Protein AF-A0A524IVP6-F1 (afdb_monomer_lite)

Structure (mmCIF, N/CA/C/O backbone):
data_AF-A0A524IVP6-F1
#
_entry.id   AF-A0A524IVP6-F1
#
loop_
_atom_site.group_PDB
_atom_site.id
_atom_site.type_symbol
_atom_site.label_atom_id
_atom_site.label_alt_id
_atom_site.label_comp_id
_atom_site.label_asym_id
_atom_site.label_entity_id
_atom_site.label_seq_id
_atom_site.pdbx_PDB_ins_code
_atom_site.Cartn_x
_atom_site.Cartn_y
_atom_site.Cartn_z
_atom_site.occupancy
_atom_site.B_iso_or_equiv
_atom_site.auth_seq_id
_atom_site.auth_comp_id
_atom_site.auth_asym_id
_atom_site.auth_atom_id
_atom_site.pdbx_PDB_model_num
ATOM 1 N N . ALA A 1 1 ? 10.805 15.452 5.634 1.00 63.81 1 ALA A N 1
ATOM 2 C CA . ALA A 1 1 ? 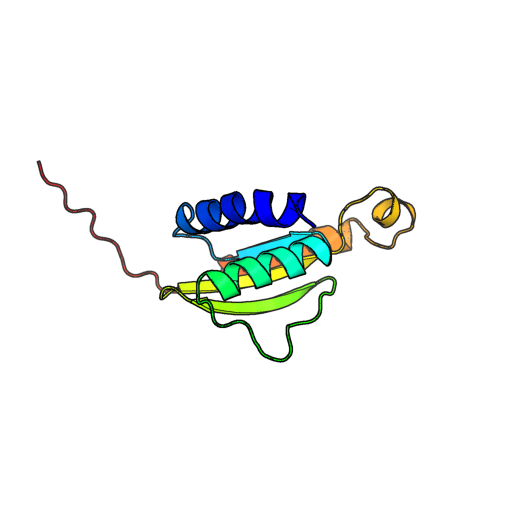10.105 14.585 6.613 1.00 63.81 1 ALA A CA 1
ATOM 3 C C . ALA A 1 1 ? 8.767 15.203 6.989 1.00 63.81 1 ALA A C 1
ATOM 5 O O . ALA A 1 1 ? 7.766 14.506 6.912 1.00 63.81 1 ALA A O 1
ATOM 6 N N . GLU A 1 2 ? 8.762 16.507 7.260 1.00 80.12 2 GLU A N 1
ATOM 7 C CA . GLU A 1 2 ? 7.584 17.350 7.493 1.00 80.12 2 GLU A CA 1
ATOM 8 C C . GLU A 1 2 ? 6.411 17.089 6.533 1.00 80.12 2 GLU A C 1
ATOM 10 O O . GLU A 1 2 ? 5.325 16.760 6.990 1.00 80.12 2 GLU A O 1
ATOM 15 N N . GLU A 1 3 ? 6.630 17.090 5.212 1.00 78.44 3 GLU A N 1
ATOM 16 C CA . GLU A 1 3 ? 5.554 16.808 4.241 1.00 78.44 3 GLU A CA 1
ATOM 17 C C . GLU A 1 3 ? 4.842 15.468 4.483 1.00 78.44 3 GLU A C 1
ATOM 19 O O . GLU A 1 3 ? 3.629 15.365 4.321 1.00 78.44 3 GLU A O 1
ATOM 24 N N . ARG A 1 4 ? 5.578 14.434 4.908 1.00 77.19 4 ARG A N 1
ATOM 25 C CA . ARG A 1 4 ? 5.026 13.093 5.149 1.00 77.19 4 ARG A CA 1
ATOM 26 C C . ARG A 1 4 ? 4.146 13.074 6.387 1.00 77.19 4 ARG A C 1
ATOM 28 O O . ARG A 1 4 ? 3.129 12.396 6.396 1.00 77.19 4 ARG A O 1
ATOM 35 N N . GLU A 1 5 ? 4.555 13.792 7.424 1.00 78.69 5 GLU A N 1
ATOM 36 C CA . GLU A 1 5 ? 3.807 13.899 8.676 1.00 78.69 5 GLU A CA 1
ATOM 37 C C . GLU A 1 5 ? 2.552 14.743 8.475 1.00 78.69 5 GLU A C 1
ATOM 39 O O . GLU A 1 5 ? 1.464 14.328 8.871 1.00 78.69 5 GLU A O 1
ATOM 44 N N . SER A 1 6 ? 2.673 15.845 7.736 1.00 85.50 6 SER A N 1
ATOM 45 C CA . SER A 1 6 ? 1.537 16.661 7.310 1.00 85.50 6 SER A CA 1
ATOM 46 C C . SER A 1 6 ? 0.540 15.856 6.469 1.00 85.50 6 SER A C 1
ATOM 48 O O . SER A 1 6 ? -0.668 15.947 6.690 1.00 85.50 6 SER A O 1
ATOM 50 N N . CYS A 1 7 ? 1.024 15.018 5.544 1.00 89.62 7 CYS A N 1
ATOM 51 C CA . CYS A 1 7 ? 0.168 14.164 4.715 1.00 89.62 7 CYS A CA 1
ATOM 52 C C . CYS A 1 7 ? -0.432 12.968 5.473 1.00 89.62 7 CYS A C 1
ATOM 54 O O . CYS A 1 7 ? -1.531 12.527 5.138 1.00 89.62 7 CYS A O 1
ATOM 56 N N . ALA A 1 8 ? 0.242 12.448 6.504 1.00 90.94 8 ALA A N 1
ATOM 57 C CA . ALA A 1 8 ? -0.201 11.263 7.243 1.00 90.94 8 ALA A CA 1
ATOM 58 C C . ALA A 1 8 ? -1.587 11.441 7.882 1.00 90.94 8 ALA A C 1
ATOM 60 O O . ALA A 1 8 ? -2.367 10.492 7.925 1.00 90.94 8 ALA A O 1
ATOM 61 N N . ASN A 1 9 ? -1.921 12.660 8.315 1.00 91.88 9 ASN A N 1
ATOM 62 C CA . ASN A 1 9 ? -3.232 12.973 8.887 1.00 91.88 9 ASN A CA 1
ATOM 63 C C . ASN A 1 9 ? -4.373 12.799 7.878 1.00 91.88 9 ASN A C 1
ATOM 65 O O . ASN A 1 9 ? -5.470 12.388 8.254 1.00 91.88 9 ASN A O 1
ATOM 69 N N . TRP A 1 10 ? -4.124 13.092 6.600 1.00 95.06 10 TRP A N 1
ATOM 70 C CA . TRP A 1 10 ? -5.112 12.893 5.542 1.00 95.06 10 TRP A CA 1
ATOM 71 C C . TRP A 1 10 ? -5.327 11.409 5.268 1.00 95.06 10 TRP A C 1
ATOM 73 O O . TRP A 1 10 ? -6.470 10.964 5.250 1.00 95.06 10 TRP A O 1
ATOM 83 N N . LEU A 1 11 ? -4.244 10.632 5.177 1.00 95.00 11 LEU A N 1
ATOM 84 C CA . LEU A 1 11 ? -4.318 9.179 5.006 1.00 95.00 11 LEU A CA 1
ATOM 85 C C . LEU A 1 11 ? -5.027 8.493 6.186 1.00 95.00 11 LEU A C 1
ATOM 87 O O . LEU A 1 11 ? -5.857 7.612 5.986 1.00 95.00 11 LEU A O 1
ATOM 91 N N . ALA A 1 12 ? -4.743 8.915 7.422 1.00 94.81 12 ALA A N 1
ATOM 92 C CA . ALA A 1 12 ? -5.413 8.386 8.609 1.00 94.81 12 ALA A CA 1
ATOM 93 C C . ALA A 1 12 ? -6.933 8.610 8.555 1.00 94.81 12 ALA A C 1
ATOM 95 O O . ALA A 1 12 ? -7.695 7.680 8.811 1.00 94.81 12 ALA A O 1
ATOM 96 N N . ARG A 1 13 ? -7.359 9.822 8.169 1.00 95.50 13 ARG A N 1
ATOM 97 C CA . ARG A 1 13 ? -8.777 10.174 7.995 1.00 95.50 13 ARG A CA 1
ATOM 98 C C . ARG A 1 13 ? -9.423 9.415 6.840 1.00 95.50 13 ARG A C 1
ATOM 100 O O . ARG A 1 13 ? -10.563 8.991 6.960 1.00 95.50 13 ARG A O 1
ATOM 107 N N . GLU A 1 14 ? -8.715 9.222 5.733 1.00 96.12 14 GLU A N 1
ATOM 108 C CA . GLU A 1 14 ? -9.221 8.452 4.593 1.00 96.12 14 GLU A CA 1
ATOM 109 C C . GLU A 1 14 ? -9.530 6.999 4.989 1.00 96.12 14 GLU A C 1
ATOM 111 O O . GLU A 1 14 ? -10.592 6.480 4.657 1.00 96.12 14 GLU A O 1
ATOM 116 N N . ILE A 1 15 ? -8.666 6.368 5.791 1.00 95.06 15 ILE A N 1
ATOM 117 C CA . ILE A 1 15 ? -8.889 5.010 6.319 1.00 95.06 15 ILE A CA 1
ATOM 118 C C . ILE A 1 15 ? -10.144 4.932 7.209 1.00 95.06 15 ILE A C 1
ATOM 120 O O . ILE A 1 15 ? -10.839 3.909 7.193 1.00 95.06 15 ILE A O 1
ATOM 124 N N . ASP A 1 16 ? -10.445 5.992 7.966 1.00 93.69 16 ASP A N 1
ATOM 125 C CA . ASP A 1 16 ? -11.666 6.095 8.782 1.00 93.69 16 ASP A CA 1
ATOM 126 C C . ASP A 1 16 ? -12.926 6.234 7.919 1.00 93.69 16 ASP A C 1
ATOM 128 O O . ASP A 1 16 ? -13.975 5.674 8.239 1.00 93.69 16 ASP A O 1
ATOM 132 N N . LEU A 1 17 ? -12.817 6.941 6.791 1.00 96.19 17 LEU A N 1
ATOM 133 C CA . LEU A 1 17 ? -13.917 7.162 5.849 1.00 96.19 17 LEU A CA 1
ATOM 134 C C . LEU A 1 17 ? -14.206 5.952 4.949 1.00 96.19 17 LEU A C 1
ATOM 136 O O . LEU A 1 17 ? -15.245 5.917 4.289 1.00 96.19 17 LEU A O 1
ATOM 140 N N . LEU A 1 18 ? -13.327 4.947 4.933 1.00 95.19 18 LEU A N 1
ATOM 141 C CA . LEU A 1 18 ? -13.467 3.727 4.139 1.00 95.19 18 LEU A CA 1
ATOM 142 C C . LEU A 1 18 ? -13.749 2.512 5.049 1.00 95.19 18 LEU A C 1
ATOM 144 O O . LEU A 1 18 ? -12.874 1.663 5.244 1.00 95.19 18 LEU A O 1
ATOM 148 N N . PRO A 1 19 ? -14.968 2.359 5.607 1.00 91.06 19 PRO A N 1
ATOM 149 C CA . PRO A 1 19 ? -15.283 1.272 6.541 1.00 91.06 19 PRO A CA 1
ATOM 150 C C . PRO A 1 19 ? -15.228 -0.116 5.887 1.00 91.06 19 PRO A C 1
ATOM 152 O O . PRO A 1 19 ? -14.959 -1.106 6.561 1.00 91.06 19 PRO A O 1
ATOM 155 N N . ALA A 1 20 ? -15.434 -0.186 4.570 1.00 93.06 20 ALA A N 1
ATOM 156 C CA . ALA A 1 20 ? -15.334 -1.409 3.778 1.00 93.06 20 ALA A CA 1
ATOM 157 C C . ALA A 1 20 ? -13.920 -1.659 3.210 1.00 93.06 20 ALA A C 1
ATOM 159 O O . ALA A 1 20 ? -13.747 -2.559 2.388 1.00 93.06 20 ALA A O 1
ATOM 160 N N . LEU A 1 21 ? -12.911 -0.871 3.614 1.00 95.38 21 LEU A N 1
ATOM 161 C CA . LEU A 1 21 ? -11.531 -1.058 3.167 1.00 95.38 21 LEU A CA 1
ATOM 162 C C . LEU A 1 21 ? -11.024 -2.445 3.578 1.00 95.38 21 LEU A C 1
ATOM 164 O O . LEU A 1 21 ? -10.959 -2.772 4.762 1.00 95.38 21 LEU A O 1
ATOM 168 N N . ARG A 1 22 ? -10.674 -3.252 2.576 1.00 95.81 22 ARG A N 1
ATOM 169 C CA . ARG A 1 22 ? -10.286 -4.664 2.727 1.00 95.81 22 ARG A CA 1
ATOM 170 C C . ARG A 1 22 ? -8.892 -4.959 2.185 1.00 95.81 22 ARG A C 1
ATOM 172 O O . ARG A 1 22 ? -8.200 -5.814 2.728 1.00 95.81 22 ARG A O 1
ATOM 179 N N . VAL A 1 23 ? -8.478 -4.255 1.133 1.00 97.94 23 VAL A N 1
ATOM 180 C CA . VAL A 1 23 ? -7.186 -4.446 0.470 1.00 97.94 23 VAL A CA 1
ATOM 181 C C . VAL A 1 23 ? -6.610 -3.084 0.100 1.00 97.94 23 VAL A C 1
ATOM 183 O O . VAL A 1 23 ? -7.336 -2.228 -0.401 1.00 97.94 23 VAL A O 1
ATOM 186 N N . VAL A 1 24 ? -5.315 -2.889 0.335 1.00 98.19 24 VAL A N 1
ATOM 187 C CA . VAL A 1 24 ? -4.550 -1.712 -0.093 1.00 98.19 24 VAL A CA 1
ATOM 188 C C . VAL A 1 24 ? -3.339 -2.173 -0.887 1.00 98.19 24 VAL A C 1
ATOM 190 O O . VAL A 1 24 ? -2.636 -3.096 -0.480 1.00 98.19 24 VAL A O 1
ATOM 193 N N . VAL A 1 25 ? -3.073 -1.503 -2.005 1.00 98.50 25 VAL A N 1
ATOM 194 C CA . VAL A 1 25 ? -1.863 -1.707 -2.804 1.00 98.50 25 VAL A CA 1
ATOM 195 C C . VAL A 1 25 ? -0.923 -0.522 -2.587 1.00 98.50 25 VAL A C 1
ATOM 197 O O . VAL A 1 25 ? -1.241 0.609 -2.946 1.00 98.50 25 VAL A O 1
ATOM 200 N N . ALA A 1 26 ? 0.248 -0.768 -2.005 1.00 98.31 26 ALA A N 1
ATOM 201 C CA . ALA A 1 26 ? 1.283 0.237 -1.803 1.00 98.31 26 ALA A CA 1
ATOM 202 C C . ALA A 1 26 ? 2.248 0.291 -2.994 1.00 98.31 26 ALA A C 1
ATOM 204 O O . ALA A 1 26 ? 2.989 -0.658 -3.266 1.00 98.31 26 ALA A O 1
ATOM 205 N N . LEU A 1 27 ? 2.284 1.439 -3.671 1.00 97.88 27 LEU A N 1
ATOM 206 C CA . LEU A 1 27 ? 3.173 1.691 -4.803 1.00 97.88 27 LEU A CA 1
ATOM 207 C C . LEU A 1 27 ? 4.542 2.190 -4.315 1.00 97.88 27 LEU A C 1
ATOM 209 O O . LEU A 1 27 ? 4.756 3.373 -4.052 1.00 97.88 27 LEU A O 1
ATOM 213 N N . GLY A 1 28 ? 5.493 1.268 -4.216 1.00 97.81 28 GLY A N 1
ATOM 214 C CA . GLY A 1 28 ? 6.853 1.501 -3.746 1.00 97.81 28 GLY A CA 1
ATOM 215 C C . GLY A 1 28 ? 7.007 1.394 -2.226 1.00 97.81 28 GLY A C 1
ATOM 216 O O . GLY A 1 28 ? 6.053 1.507 -1.456 1.00 97.81 28 GLY A O 1
ATOM 217 N N . GLY A 1 29 ? 8.259 1.222 -1.786 1.00 97.25 29 GLY A N 1
ATOM 218 C CA . GLY A 1 29 ? 8.593 1.081 -0.364 1.00 97.25 29 GLY A CA 1
ATOM 219 C C . GLY A 1 29 ? 8.216 2.300 0.473 1.00 97.25 29 GLY A C 1
ATOM 220 O O . GLY A 1 29 ? 7.871 2.166 1.641 1.00 97.25 29 GLY A O 1
ATOM 221 N N . PHE A 1 30 ? 8.188 3.483 -0.144 1.00 94.75 30 PHE A N 1
ATOM 222 C CA . PHE A 1 30 ? 7.758 4.694 0.536 1.00 94.75 30 PHE A CA 1
ATOM 223 C C . PHE A 1 30 ? 6.283 4.634 0.971 1.00 94.75 30 PHE A C 1
ATOM 225 O O . PHE A 1 30 ? 5.984 4.878 2.140 1.00 94.75 30 PHE A O 1
ATOM 232 N N . GLY A 1 31 ? 5.379 4.259 0.058 1.00 95.88 31 GLY A N 1
ATOM 233 C CA . GLY A 1 31 ? 3.957 4.094 0.369 1.00 95.88 31 GLY A CA 1
ATOM 234 C C . GLY A 1 31 ? 3.718 2.965 1.372 1.00 95.88 31 GLY A C 1
ATOM 235 O O . GLY A 1 31 ? 2.949 3.134 2.313 1.00 95.88 31 GLY A O 1
ATOM 236 N N . TRP A 1 32 ? 4.448 1.854 1.229 1.00 98.25 32 TRP A N 1
ATOM 237 C CA . TRP A 1 32 ? 4.408 0.723 2.163 1.00 98.25 32 TRP A CA 1
ATOM 238 C C . TRP A 1 32 ? 4.751 1.155 3.589 1.00 98.25 32 TRP A C 1
ATOM 240 O O . TRP A 1 32 ? 4.015 0.881 4.539 1.00 98.25 32 TRP A O 1
ATOM 250 N N . ASP A 1 33 ? 5.859 1.880 3.742 1.00 96.69 33 ASP A N 1
ATOM 251 C CA . ASP A 1 33 ? 6.325 2.304 5.050 1.00 96.69 33 ASP A CA 1
ATOM 252 C C . ASP A 1 33 ? 5.414 3.339 5.701 1.00 96.69 33 ASP A C 1
ATOM 254 O O . ASP A 1 33 ? 5.192 3.251 6.913 1.00 96.69 33 ASP A O 1
ATOM 258 N N . ALA A 1 34 ? 4.912 4.293 4.911 1.00 95.69 34 ALA A N 1
ATOM 259 C CA . ALA A 1 34 ? 3.995 5.331 5.364 1.00 95.69 34 ALA A CA 1
ATOM 260 C C . ALA A 1 34 ? 2.655 4.737 5.815 1.00 95.69 34 ALA A C 1
ATOM 262 O O . ALA A 1 34 ? 2.177 5.073 6.897 1.00 95.69 34 ALA A O 1
ATOM 263 N N . PHE A 1 35 ? 2.094 3.809 5.036 1.00 97.25 35 PHE A N 1
ATOM 264 C CA . PHE A 1 35 ? 0.825 3.164 5.357 1.00 97.25 35 PHE A CA 1
ATOM 265 C C . PHE A 1 35 ? 0.914 2.340 6.648 1.00 97.25 35 PHE A C 1
ATOM 267 O O . PHE A 1 35 ? 0.103 2.525 7.552 1.00 97.25 35 PHE A O 1
ATOM 274 N N . LEU A 1 36 ? 1.960 1.515 6.800 1.00 97.44 36 LEU A N 1
ATOM 275 C CA . LEU A 1 36 ? 2.191 0.759 8.038 1.00 97.44 36 LEU A CA 1
ATOM 276 C C . LEU A 1 36 ? 2.378 1.670 9.260 1.00 97.44 36 LEU A C 1
ATOM 278 O O . LEU A 1 36 ? 1.876 1.350 10.332 1.00 97.44 36 LEU A O 1
ATOM 282 N N . LYS A 1 37 ? 3.067 2.812 9.109 1.00 95.94 37 LYS A N 1
ATOM 283 C CA . LY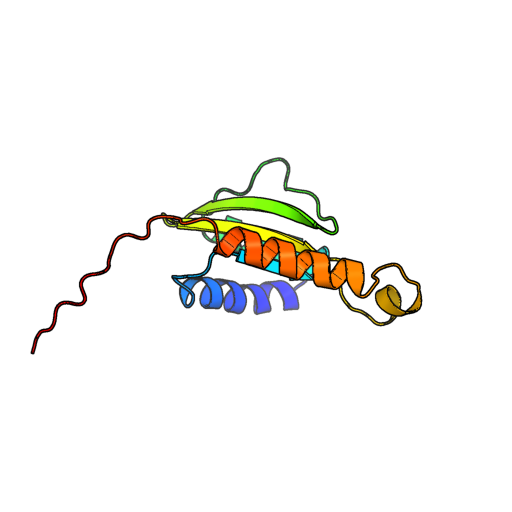S A 1 37 ? 3.238 3.787 10.201 1.00 95.94 37 LYS A CA 1
ATOM 284 C C . LYS A 1 37 ? 1.900 4.408 10.618 1.00 95.94 37 LYS A C 1
ATOM 286 O O . LYS A 1 37 ? 1.651 4.560 11.810 1.00 95.94 37 LYS A O 1
ATOM 291 N N . VAL A 1 38 ? 1.045 4.766 9.655 1.00 96.69 38 VAL A N 1
ATOM 292 C CA . VAL A 1 38 ? -0.294 5.308 9.943 1.00 96.69 38 VAL A CA 1
ATOM 293 C C . VAL A 1 38 ? -1.161 4.267 10.647 1.00 96.69 38 VAL A C 1
ATOM 295 O O . VAL A 1 38 ? -1.799 4.595 11.643 1.00 96.69 38 VAL A O 1
ATOM 298 N N . LEU A 1 39 ? -1.142 3.014 10.190 1.00 96.69 39 LEU A N 1
ATOM 299 C CA . LEU A 1 39 ? -1.896 1.936 10.828 1.00 96.69 39 LEU A CA 1
ATOM 300 C C . LEU A 1 39 ? -1.424 1.641 12.256 1.00 96.69 39 LEU A C 1
ATOM 302 O O . LEU A 1 39 ? -2.263 1.532 13.148 1.00 96.69 39 LEU A O 1
ATOM 306 N N . GLU A 1 40 ? -0.110 1.591 12.500 1.00 95.75 40 GLU A N 1
ATOM 307 C CA . GLU A 1 40 ? 0.435 1.447 13.860 1.00 95.75 40 GLU A CA 1
ATOM 308 C C . GLU A 1 40 ? -0.060 2.583 14.774 1.00 95.75 40 GLU A C 1
ATOM 310 O O . GLU A 1 40 ? -0.527 2.326 15.882 1.00 95.75 40 GLU A O 1
ATOM 315 N N . GLY A 1 41 ? -0.054 3.832 14.291 1.00 94.75 41 GLY A N 1
ATOM 316 C CA . GLY A 1 41 ? -0.584 4.985 15.032 1.00 94.75 41 GLY A CA 1
ATOM 317 C C . GLY A 1 41 ? -2.095 4.933 15.291 1.00 94.75 41 GLY A C 1
ATOM 318 O O . GLY A 1 41 ? -2.564 5.506 16.272 1.00 94.75 41 GLY A O 1
ATOM 319 N N . LYS A 1 42 ? -2.853 4.219 14.451 1.00 94.06 42 LYS A N 1
ATOM 320 C CA . LYS A 1 42 ? -4.289 3.950 14.632 1.00 94.06 42 LYS A CA 1
ATOM 321 C C . LYS A 1 42 ? -4.569 2.707 15.492 1.00 94.06 42 LYS A C 1
ATOM 323 O O . LYS A 1 42 ? -5.723 2.328 15.651 1.00 94.06 42 LYS A O 1
ATOM 328 N N . GLY A 1 43 ? -3.538 2.070 16.053 1.00 94.69 43 GLY A N 1
ATOM 329 C CA . GLY A 1 43 ? -3.687 0.906 16.929 1.00 94.69 43 GLY A CA 1
ATOM 330 C C . GLY A 1 43 ? -3.914 -0.416 16.195 1.00 94.69 43 GLY A C 1
ATOM 331 O O . GLY A 1 43 ? -4.389 -1.373 16.802 1.00 94.69 43 GLY A O 1
ATOM 332 N N . TRP A 1 44 ? -3.588 -0.490 14.903 1.00 97.00 44 TRP A N 1
ATOM 333 C CA . TRP A 1 44 ? -3.567 -1.761 14.181 1.00 97.00 44 TRP A CA 1
ATOM 334 C C . TRP A 1 44 ? -2.356 -2.606 14.580 1.00 97.00 44 TRP A C 1
ATOM 336 O O . TRP A 1 44 ? -1.268 -2.095 14.858 1.00 97.00 44 TRP A O 1
ATOM 346 N N . GLU A 1 45 ? -2.530 -3.922 14.535 1.00 96.94 45 GLU A N 1
ATOM 347 C CA . GLU A 1 45 ? -1.502 -4.911 14.834 1.00 96.94 45 GLU A CA 1
ATOM 348 C C . GLU A 1 45 ? -0.506 -5.020 13.673 1.00 96.94 45 GLU A C 1
ATOM 350 O O . GLU A 1 45 ? -0.652 -5.832 12.758 1.00 96.94 45 GLU A O 1
ATOM 355 N N . VAL A 1 46 ? 0.529 -4.180 13.698 1.00 96.88 46 VAL A N 1
ATOM 356 C CA . VAL A 1 46 ? 1.643 -4.253 12.745 1.00 96.88 46 VAL A CA 1
ATOM 357 C C . VAL A 1 46 ? 2.718 -5.217 13.277 1.00 96.88 46 VAL A C 1
ATOM 359 O O . VAL A 1 46 ? 3.235 -4.995 14.377 1.00 96.88 46 VAL A O 1
ATOM 362 N N . PRO A 1 47 ? 3.104 -6.268 12.519 1.00 95.12 47 PRO A N 1
ATOM 363 C CA . PRO A 1 47 ? 4.103 -7.237 12.966 1.00 95.12 47 PRO A CA 1
ATOM 364 C C . PRO A 1 47 ? 5.455 -6.612 13.327 1.00 95.12 47 PRO A C 1
ATOM 366 O O . PRO A 1 47 ? 5.900 -5.637 12.715 1.00 95.12 47 PRO A O 1
ATOM 369 N N . ARG A 1 48 ? 6.141 -7.231 14.295 1.00 93.69 48 ARG A N 1
ATOM 370 C CA . ARG A 1 48 ? 7.511 -6.889 14.700 1.00 93.69 48 ARG A CA 1
ATOM 371 C C . ARG A 1 48 ? 8.417 -8.123 14.542 1.00 93.69 48 ARG A C 1
ATOM 373 O O . ARG A 1 48 ? 8.107 -9.148 15.142 1.00 93.69 48 ARG A O 1
ATOM 380 N N . PRO A 1 49 ? 9.523 -8.054 13.771 1.00 94.25 49 PRO A N 1
ATOM 381 C CA . PRO A 1 49 ? 10.043 -6.880 13.060 1.00 94.25 49 PRO A CA 1
ATOM 382 C C . PRO A 1 49 ? 9.112 -6.402 11.935 1.00 94.25 49 PRO A C 1
ATOM 384 O O . PRO A 1 49 ? 8.349 -7.194 11.384 1.00 94.25 49 PRO A O 1
ATOM 387 N N . LYS A 1 50 ? 9.188 -5.102 11.603 1.00 95.75 50 LYS A N 1
ATOM 388 C CA . LYS A 1 50 ? 8.330 -4.483 10.582 1.00 95.75 50 LYS A CA 1
ATOM 389 C C . LYS A 1 50 ? 8.442 -5.257 9.257 1.00 95.75 50 LYS A C 1
ATOM 391 O O . LYS A 1 50 ? 9.569 -5.505 8.812 1.00 95.75 50 LYS A O 1
ATOM 396 N N . PRO A 1 51 ? 7.316 -5.600 8.607 1.00 96.75 51 PRO A N 1
ATOM 397 C CA . PRO A 1 51 ? 7.323 -6.258 7.308 1.00 96.75 51 PRO A CA 1
ATOM 398 C C . PRO A 1 51 ? 8.156 -5.490 6.278 1.00 96.75 51 PRO A C 1
ATOM 400 O O . PRO A 1 51 ? 7.988 -4.280 6.098 1.00 96.75 51 PRO A O 1
ATOM 403 N N . LYS A 1 52 ? 9.053 -6.200 5.587 1.00 98.00 52 LYS A N 1
ATOM 404 C CA . LYS A 1 52 ? 9.884 -5.617 4.529 1.00 98.00 52 LYS A CA 1
ATOM 405 C C . LYS A 1 52 ? 9.072 -5.453 3.248 1.00 98.00 52 LYS A C 1
ATOM 407 O O . LYS A 1 52 ? 8.312 -6.341 2.874 1.00 98.00 52 LYS A O 1
ATOM 412 N N . PHE A 1 53 ? 9.284 -4.337 2.560 1.00 98.50 53 PHE A N 1
ATOM 413 C CA . PHE A 1 53 ? 8.694 -4.096 1.249 1.00 98.50 53 PHE A CA 1
ATOM 414 C C . PHE A 1 53 ? 9.296 -5.014 0.172 1.00 98.50 53 PHE A C 1
ATOM 416 O O . PHE A 1 53 ? 10.506 -5.245 0.136 1.00 98.50 53 PHE A O 1
ATOM 423 N N . GLY A 1 54 ?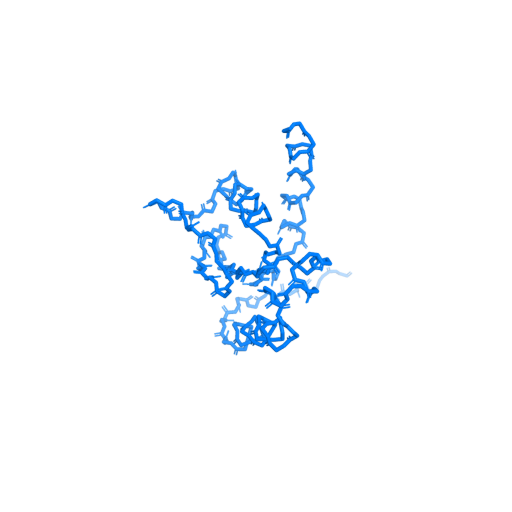 8.447 -5.444 -0.759 1.00 98.12 54 GLY A N 1
ATOM 424 C CA . GLY A 1 54 ? 8.804 -6.120 -2.002 1.00 98.12 54 GLY A CA 1
ATOM 425 C C . GLY A 1 54 ? 7.635 -6.064 -2.988 1.00 98.12 54 GLY A C 1
ATOM 426 O O . GLY A 1 54 ? 6.500 -5.803 -2.590 1.00 98.12 54 GLY A O 1
ATOM 427 N N . HIS A 1 55 ? 7.901 -6.286 -4.275 1.00 98.25 55 HIS A N 1
ATOM 428 C CA . HIS A 1 55 ? 6.822 -6.464 -5.247 1.00 98.25 55 HIS A CA 1
ATOM 429 C C . HIS A 1 55 ? 6.108 -7.793 -4.969 1.00 98.25 55 HIS A C 1
ATOM 431 O O . HIS A 1 55 ? 6.772 -8.797 -4.718 1.00 98.25 55 HIS A O 1
ATOM 437 N N . LEU A 1 56 ? 4.774 -7.758 -4.937 1.00 98.06 56 LEU A N 1
ATOM 438 C CA . LEU A 1 56 ? 3.884 -8.813 -4.438 1.00 98.06 56 LEU A CA 1
ATOM 439 C C . LEU A 1 56 ? 4.126 -9.222 -2.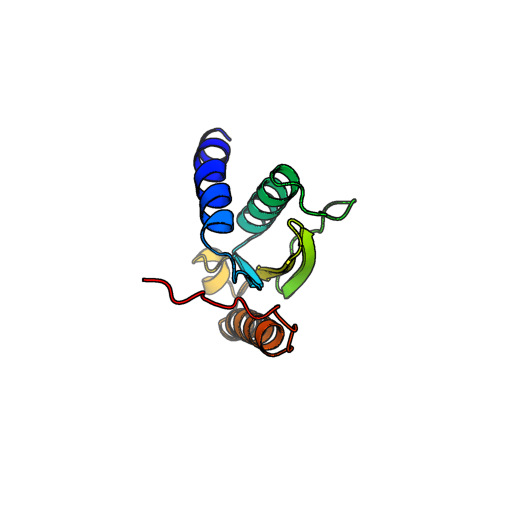974 1.00 98.06 56 LEU A C 1
ATOM 441 O O . LEU A 1 56 ? 3.584 -10.225 -2.514 1.00 98.06 56 LEU A O 1
ATOM 445 N N . ALA A 1 57 ? 4.892 -8.442 -2.200 1.00 98.19 57 ALA A N 1
ATOM 446 C CA . ALA A 1 57 ? 4.952 -8.654 -0.759 1.00 98.19 57 ALA A CA 1
ATOM 447 C C . ALA A 1 57 ? 3.567 -8.406 -0.162 1.00 98.19 57 ALA A C 1
ATOM 449 O O . ALA A 1 57 ? 2.906 -7.432 -0.516 1.00 98.19 57 ALA A O 1
ATOM 450 N N . ARG A 1 58 ? 3.144 -9.261 0.765 1.00 97.75 58 ARG A N 1
ATOM 451 C C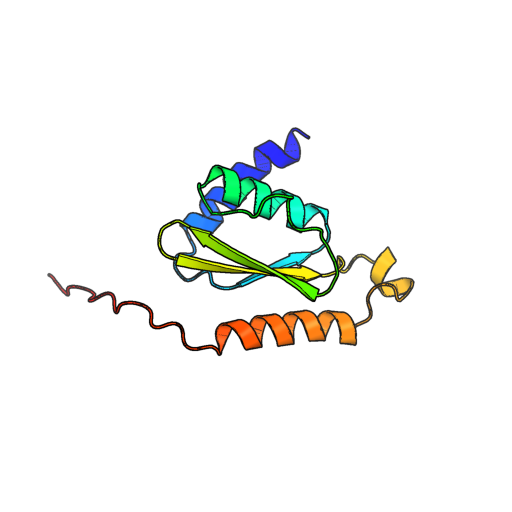A . ARG A 1 58 ? 1.835 -9.159 1.402 1.00 97.75 58 ARG A CA 1
ATOM 452 C C . ARG A 1 58 ? 1.957 -9.236 2.912 1.00 97.75 58 ARG A C 1
ATOM 454 O O . ARG A 1 58 ? 2.740 -10.022 3.440 1.00 97.75 58 ARG A O 1
ATOM 461 N N . VAL A 1 59 ? 1.144 -8.442 3.596 1.00 97.94 59 VAL A N 1
ATOM 462 C CA . VAL A 1 59 ? 0.893 -8.587 5.028 1.00 97.94 59 VAL A CA 1
ATOM 463 C C . VAL A 1 59 ? -0.597 -8.437 5.299 1.00 97.94 59 VAL A C 1
ATOM 465 O O . VAL A 1 59 ? -1.234 -7.507 4.810 1.00 97.94 59 VAL A O 1
ATOM 468 N N . ASP A 1 60 ? -1.143 -9.363 6.078 1.00 97.38 60 ASP A N 1
ATOM 469 C CA . ASP A 1 60 ? -2.499 -9.258 6.602 1.00 97.38 60 ASP A CA 1
ATOM 470 C C . ASP A 1 60 ? -2.434 -8.621 7.993 1.00 97.38 60 ASP A C 1
ATOM 472 O O . ASP A 1 60 ? -1.625 -9.012 8.835 1.00 97.38 60 ASP A O 1
ATOM 476 N N . LEU A 1 61 ? -3.267 -7.610 8.208 1.00 96.81 61 LEU A N 1
ATOM 477 C CA . LEU A 1 61 ? -3.294 -6.759 9.389 1.00 96.81 61 LEU A CA 1
ATOM 478 C C . LEU A 1 61 ? -4.684 -6.836 10.022 1.00 96.81 61 LEU A C 1
ATOM 480 O O . LEU A 1 61 ? -5.698 -6.939 9.321 1.00 96.81 61 LEU A O 1
ATOM 484 N N . ALA A 1 62 ? -4.734 -6.766 11.347 1.00 95.56 62 ALA A N 1
ATOM 485 C CA . ALA A 1 62 ? -5.970 -6.678 12.113 1.00 95.56 62 ALA A CA 1
ATOM 486 C C . ALA A 1 62 ? -5.949 -5.415 12.976 1.00 95.56 62 ALA A C 1
ATOM 488 O O . ALA A 1 62 ? -4.905 -5.010 13.480 1.00 95.56 62 ALA A O 1
ATOM 489 N N . GLY A 1 63 ? -7.096 -4.768 13.120 1.00 93.38 63 GLY A N 1
ATOM 490 C CA . GLY A 1 63 ? -7.219 -3.538 13.892 1.00 93.38 63 GLY A CA 1
ATOM 491 C C . GLY A 1 63 ? -8.626 -2.985 13.783 1.00 93.38 63 GLY A C 1
ATOM 492 O O . GLY A 1 63 ? -9.336 -3.280 12.825 1.00 93.38 63 GLY A O 1
ATOM 493 N N . GLU A 1 64 ? -9.060 -2.232 14.794 1.00 88.31 64 GLU A N 1
ATOM 494 C CA . GLU A 1 64 ? -10.397 -1.610 14.811 1.00 88.31 64 GLU A CA 1
ATOM 495 C C . GLU A 1 64 ? -11.545 -2.622 14.568 1.00 88.31 64 GLU A C 1
ATOM 497 O O . GLU A 1 64 ? -12.573 -2.294 13.982 1.00 88.31 64 GLU A O 1
ATOM 502 N N . GLY A 1 65 ? -11.360 -3.888 14.969 1.00 90.19 65 GLY A N 1
ATOM 503 C CA . GLY A 1 65 ? -12.341 -4.961 14.753 1.00 90.19 65 GLY A CA 1
ATOM 504 C C . GLY A 1 65 ? -12.472 -5.457 13.304 1.00 90.19 65 GLY A C 1
ATOM 505 O O . GLY A 1 65 ? -13.370 -6.249 13.019 1.00 90.19 65 GLY A O 1
ATOM 506 N N . ARG A 1 66 ? -11.592 -5.036 12.387 1.00 92.88 66 ARG A N 1
ATOM 507 C CA . ARG A 1 66 ? -11.585 -5.435 10.970 1.00 92.88 66 ARG A CA 1
ATOM 508 C C . ARG A 1 66 ? -10.238 -6.015 10.532 1.00 92.88 66 ARG A C 1
ATOM 510 O O . ARG A 1 66 ? -9.242 -5.950 11.252 1.00 92.88 66 ARG A O 1
ATOM 517 N N . ARG A 1 67 ? -10.227 -6.623 9.340 1.00 94.75 67 ARG A N 1
ATOM 518 C CA . ARG A 1 67 ? -9.019 -7.135 8.677 1.00 94.75 67 ARG A CA 1
ATOM 519 C C . ARG A 1 67 ? -8.728 -6.363 7.403 1.00 94.75 67 ARG A C 1
ATOM 521 O O . ARG A 1 67 ? -9.648 -5.960 6.695 1.00 94.75 67 ARG A O 1
ATOM 528 N N . LEU A 1 68 ? -7.443 -6.227 7.110 1.00 96.81 68 LEU A N 1
ATOM 529 C CA . LEU A 1 68 ? -6.936 -5.536 5.940 1.00 96.81 68 LEU A CA 1
ATOM 530 C C . LEU A 1 68 ? -5.727 -6.277 5.374 1.00 96.81 68 LEU A C 1
ATOM 532 O O . LEU A 1 68 ? -4.804 -6.596 6.117 1.00 96.81 68 LEU A O 1
ATOM 536 N N . SER A 1 69 ? -5.691 -6.488 4.064 1.00 98.00 69 SER A N 1
ATOM 537 C CA . SER A 1 69 ? -4.489 -6.960 3.376 1.00 98.00 69 SER A CA 1
ATOM 538 C C . SER A 1 69 ? -3.746 -5.789 2.738 1.00 98.00 69 SER A C 1
ATOM 540 O O . SER A 1 69 ? -4.331 -5.007 1.991 1.00 98.00 69 SER A O 1
ATOM 542 N N . LEU A 1 70 ? -2.448 -5.675 3.002 1.00 98.50 70 LEU A N 1
ATOM 543 C CA . LEU A 1 70 ? -1.552 -4.740 2.328 1.00 98.50 70 LEU A CA 1
ATOM 544 C C . LEU A 1 70 ? -0.677 -5.510 1.340 1.00 98.50 70 LEU A C 1
ATOM 546 O O . LEU A 1 70 ? 0.035 -6.430 1.740 1.00 98.50 70 LEU A O 1
ATOM 550 N N . VAL A 1 71 ? -0.705 -5.110 0.071 1.00 98.69 71 VAL A N 1
ATOM 551 C CA . VAL A 1 71 ? 0.095 -5.692 -1.013 1.00 98.69 71 VAL A CA 1
ATOM 552 C C . VAL A 1 71 ? 1.082 -4.649 -1.533 1.00 98.69 71 VAL A C 1
ATOM 554 O O . VAL A 1 71 ? 0.726 -3.496 -1.752 1.00 98.69 71 VAL A O 1
ATOM 557 N N . GLY A 1 72 ? 2.342 -5.024 -1.720 1.00 98.50 72 GLY A N 1
ATOM 558 C CA . GLY A 1 72 ? 3.388 -4.161 -2.251 1.00 98.50 72 GLY A CA 1
ATOM 559 C C . GLY A 1 72 ? 3.515 -4.295 -3.765 1.00 98.50 72 GLY A C 1
ATOM 560 O O . GLY A 1 72 ? 3.516 -5.396 -4.303 1.00 98.50 72 GLY A O 1
ATOM 561 N N . SER A 1 73 ? 3.705 -3.180 -4.464 1.00 98.62 73 SER A N 1
ATOM 56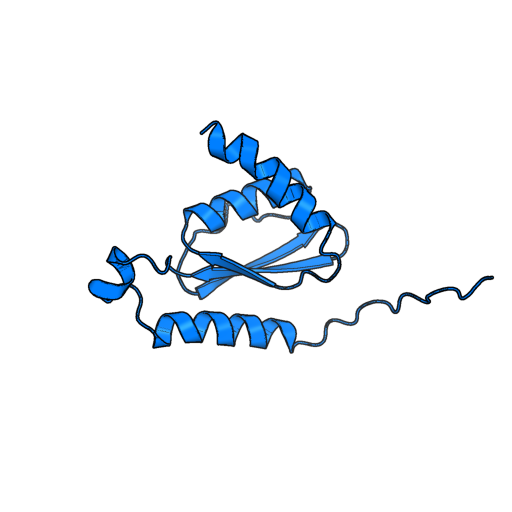2 C CA . SER A 1 73 ? 4.154 -3.165 -5.857 1.00 98.62 73 SER A CA 1
ATOM 563 C C . SER A 1 73 ? 5.354 -2.253 -6.004 1.00 98.62 73 SER A C 1
ATOM 565 O O . SER A 1 73 ? 5.448 -1.240 -5.314 1.00 98.62 73 SER A O 1
ATOM 567 N N . TYR A 1 74 ? 6.259 -2.535 -6.942 1.00 98.12 74 TYR A N 1
ATOM 568 C CA . TYR A 1 74 ? 7.148 -1.480 -7.410 1.00 98.12 74 TYR A CA 1
ATOM 569 C C . TYR A 1 74 ? 6.326 -0.311 -7.963 1.00 98.12 74 TYR A C 1
ATOM 571 O O . TYR A 1 74 ? 5.236 -0.487 -8.508 1.00 98.12 74 TYR A O 1
ATOM 579 N N . HIS A 1 75 ? 6.837 0.901 -7.758 1.00 96.56 75 HIS A N 1
ATOM 580 C CA . HIS A 1 75 ? 6.164 2.112 -8.206 1.00 96.56 75 HIS A CA 1
ATOM 581 C C . HIS A 1 75 ? 6.194 2.177 -9.743 1.00 96.56 75 HIS A C 1
ATOM 583 O O . HIS A 1 75 ? 7.273 1.967 -10.307 1.00 96.56 75 HIS A O 1
ATOM 589 N N . PRO A 1 76 ? 5.091 2.527 -10.424 1.00 95.69 76 PRO A N 1
ATOM 590 C CA . PRO A 1 76 ? 5.045 2.663 -11.880 1.00 95.69 76 PRO A CA 1
ATOM 591 C C . PRO A 1 76 ? 5.694 3.981 -12.346 1.00 95.69 76 PRO A C 1
ATOM 593 O O . PRO A 1 76 ? 5.097 4.785 -13.052 1.00 95.69 76 PRO A O 1
ATOM 596 N N . SER A 1 77 ? 6.921 4.261 -11.890 1.00 95.31 77 SER A N 1
ATOM 597 C CA . SER A 1 77 ? 7.706 5.401 -12.374 1.00 95.31 77 SER A CA 1
ATOM 598 C C . SER A 1 77 ? 8.331 5.072 -13.726 1.00 95.31 77 SER A C 1
ATOM 600 O O . SER A 1 77 ? 8.653 3.914 -13.988 1.00 95.31 77 SER A O 1
ATOM 602 N N . GLN A 1 78 ? 8.612 6.103 -14.530 1.00 96.25 78 GLN A N 1
ATOM 603 C CA . GLN A 1 78 ? 9.309 5.950 -15.815 1.00 96.25 78 GLN A CA 1
ATOM 604 C C . GLN A 1 78 ? 10.619 5.166 -15.679 1.00 96.25 78 GLN A C 1
ATOM 606 O O . GLN A 1 78 ? 10.918 4.310 -16.503 1.00 96.25 78 GLN A O 1
ATOM 611 N N . GLN A 1 79 ? 11.385 5.409 -14.609 1.00 94.94 79 GLN A N 1
ATOM 612 C CA . GLN A 1 79 ? 12.612 4.660 -14.351 1.00 94.94 79 GLN A CA 1
ATOM 613 C C . GLN A 1 79 ? 12.343 3.156 -14.230 1.00 94.94 79 GLN A C 1
ATOM 615 O O . GLN A 1 79 ? 13.098 2.369 -14.791 1.00 94.94 79 GLN A O 1
ATOM 620 N N . ASN A 1 80 ? 11.296 2.738 -13.514 1.00 93.88 80 ASN A N 1
ATOM 621 C CA . ASN A 1 80 ? 11.012 1.317 -13.323 1.00 93.88 80 ASN A CA 1
ATOM 622 C C . ASN A 1 80 ? 10.426 0.673 -14.580 1.00 93.88 80 ASN A C 1
ATOM 624 O O . ASN A 1 80 ? 10.806 -0.449 -14.905 1.00 93.88 80 ASN A O 1
ATOM 628 N N . THR A 1 81 ? 9.542 1.378 -15.287 1.00 94.31 81 THR A N 1
ATOM 629 C CA . THR A 1 81 ? 8.873 0.841 -16.476 1.00 94.31 81 THR A CA 1
ATOM 630 C C . THR A 1 81 ? 9.814 0.782 -17.680 1.00 94.31 81 THR A C 1
ATOM 632 O O . THR A 1 81 ? 9.874 -0.240 -18.352 1.00 94.31 81 THR A O 1
ATOM 635 N N . PHE A 1 82 ? 10.630 1.815 -17.930 1.00 94.19 82 PHE A N 1
ATOM 636 C CA . PHE A 1 82 ? 11.525 1.846 -19.101 1.00 94.19 82 PHE A CA 1
ATOM 637 C C . PHE A 1 82 ? 12.755 0.948 -18.951 1.00 94.19 82 PHE A C 1
ATOM 639 O O . PHE A 1 82 ? 13.302 0.491 -19.949 1.00 94.19 82 PHE A O 1
ATOM 646 N N . THR A 1 83 ? 13.200 0.681 -17.720 1.00 95.00 83 THR A N 1
ATOM 647 C CA . THR A 1 83 ? 14.311 -0.256 -17.467 1.00 95.00 83 THR A CA 1
ATOM 648 C C . THR A 1 83 ? 13.852 -1.710 -17.332 1.00 95.00 83 THR A C 1
ATOM 650 O O . THR A 1 83 ? 14.689 -2.587 -17.134 1.00 95.00 83 THR A O 1
ATOM 653 N N . GLY A 1 84 ? 12.542 -1.980 -17.398 1.00 94.44 84 GLY A N 1
ATOM 654 C CA . GLY A 1 84 ? 11.982 -3.322 -17.212 1.00 94.44 84 GLY A CA 1
ATOM 655 C C . GLY A 1 84 ? 12.009 -3.827 -15.766 1.00 94.44 84 GLY A C 1
ATOM 656 O O . GLY A 1 84 ? 11.704 -4.988 -15.515 1.00 94.44 84 GLY A O 1
ATOM 657 N N . ARG A 1 85 ? 12.344 -2.973 -14.789 1.00 95.12 85 ARG A N 1
ATOM 658 C CA . ARG A 1 85 ? 12.258 -3.318 -13.361 1.00 95.12 85 ARG A CA 1
ATOM 659 C C . ARG A 1 85 ? 10.815 -3.573 -12.911 1.00 95.12 85 ARG A C 1
ATOM 661 O O . ARG A 1 85 ? 10.597 -4.290 -11.936 1.00 95.12 85 ARG A O 1
ATOM 668 N N . LEU A 1 86 ? 9.849 -2.966 -13.594 1.00 97.31 86 LEU A N 1
ATOM 669 C CA . LEU A 1 86 ? 8.433 -3.290 -13.499 1.00 97.31 86 LEU A CA 1
ATOM 670 C C . LEU A 1 86 ? 7.889 -3.438 -14.920 1.00 97.31 86 LEU A C 1
ATOM 672 O O . LEU A 1 86 ? 7.873 -2.456 -15.661 1.00 97.31 86 LEU A O 1
ATOM 676 N N . THR A 1 87 ? 7.457 -4.643 -15.286 1.00 97.69 87 THR A N 1
ATOM 677 C CA . THR A 1 87 ? 6.744 -4.883 -16.547 1.00 97.69 87 THR A CA 1
ATOM 678 C C . THR A 1 87 ? 5.237 -4.707 -16.360 1.00 97.69 87 THR A C 1
ATOM 680 O O . THR A 1 87 ? 4.748 -4.627 -15.229 1.00 97.69 87 THR A O 1
ATOM 683 N N . GLU A 1 88 ? 4.500 -4.636 -17.466 1.00 97.00 88 GLU A N 1
ATOM 684 C CA . GLU A 1 88 ? 3.036 -4.568 -17.455 1.00 97.00 88 GLU A CA 1
ATOM 685 C C . GLU A 1 88 ? 2.435 -5.818 -16.803 1.00 97.00 88 GLU A C 1
ATOM 687 O O . GLU A 1 88 ? 1.645 -5.699 -15.873 1.00 97.00 88 GLU A O 1
ATOM 692 N N . GLU A 1 89 ? 2.921 -7.010 -17.157 1.00 98.00 89 GLU A N 1
ATOM 693 C CA . GLU A 1 89 ? 2.437 -8.281 -16.606 1.00 98.00 89 GLU A CA 1
ATOM 694 C C . GLU A 1 89 ? 2.669 -8.375 -15.094 1.00 98.00 89 GLU A C 1
ATOM 696 O O . GLU A 1 89 ? 1.825 -8.871 -14.347 1.00 98.00 89 GLU A O 1
ATOM 701 N N . MET A 1 90 ? 3.814 -7.874 -14.621 1.00 97.62 90 MET A N 1
ATOM 702 C CA . MET A 1 90 ? 4.100 -7.770 -13.191 1.00 97.62 90 MET A CA 1
ATOM 703 C C . MET A 1 90 ? 3.115 -6.826 -12.496 1.00 97.62 90 MET A C 1
ATOM 705 O O . MET A 1 90 ? 2.658 -7.104 -11.388 1.00 97.62 90 MET A O 1
ATOM 709 N N . PHE A 1 91 ? 2.787 -5.697 -13.125 1.00 97.69 91 PHE A N 1
ATOM 710 C CA . PHE A 1 91 ? 1.848 -4.741 -12.554 1.00 97.69 91 PHE A CA 1
ATOM 711 C C . PHE A 1 91 ? 0.414 -5.293 -12.534 1.00 97.69 91 PHE A C 1
ATOM 713 O O . PHE A 1 91 ? -0.253 -5.201 -11.503 1.00 97.69 91 PHE A O 1
ATOM 720 N N . ASP A 1 92 ? -0.019 -5.964 -13.600 1.00 97.94 92 ASP A N 1
ATOM 721 C CA . ASP A 1 92 ? -1.313 -6.649 -13.690 1.00 97.94 92 ASP A CA 1
ATOM 722 C C . ASP A 1 92 ? -1.458 -7.778 -12.662 1.00 97.94 92 ASP A C 1
ATOM 724 O O . ASP A 1 92 ? -2.533 -7.974 -12.081 1.00 97.94 92 ASP A O 1
ATOM 728 N N . ALA A 1 93 ? -0.367 -8.494 -12.370 1.00 98.00 93 ALA A N 1
ATOM 729 C CA . ALA A 1 93 ? -0.352 -9.533 -11.345 1.00 98.00 93 ALA A CA 1
ATOM 730 C C . ALA A 1 93 ? -0.699 -8.982 -9.950 1.00 98.00 93 ALA A C 1
ATOM 732 O O . ALA A 1 93 ? -1.377 -9.660 -9.177 1.00 98.00 93 ALA A O 1
ATOM 733 N N . VAL A 1 94 ? -0.305 -7.743 -9.629 1.00 97.94 94 VAL A N 1
ATOM 734 C CA . VAL A 1 94 ? -0.637 -7.105 -8.340 1.00 97.94 94 VAL A CA 1
ATOM 735 C C . VAL A 1 94 ? -2.137 -6.866 -8.213 1.00 97.94 94 VAL A C 1
ATOM 737 O O . VAL A 1 94 ? -2.720 -7.129 -7.160 1.00 97.94 94 VAL A O 1
ATOM 740 N N . TRP A 1 95 ? -2.775 -6.381 -9.277 1.00 97.19 95 TRP A N 1
ATOM 741 C CA . TRP A 1 95 ? -4.216 -6.133 -9.282 1.00 97.19 95 TRP A CA 1
ATOM 742 C C . TRP A 1 95 ? -5.013 -7.435 -9.266 1.00 97.19 95 TRP A C 1
ATOM 744 O O . TRP A 1 95 ? -6.025 -7.525 -8.570 1.00 97.19 95 TRP A O 1
ATOM 754 N N . SER A 1 96 ? -4.518 -8.459 -9.962 1.00 97.25 96 SER A N 1
ATOM 755 C CA . SER A 1 96 ? -5.093 -9.806 -9.936 1.00 97.25 96 SER A CA 1
ATOM 756 C C . SER A 1 96 ? -5.048 -10.413 -8.530 1.00 97.25 96 SER A C 1
ATOM 758 O O . SER A 1 96 ? -6.068 -10.908 -8.049 1.00 97.25 96 SER A O 1
ATOM 760 N N . GLU A 1 97 ? -3.911 -10.306 -7.830 1.00 96.19 97 GLU A N 1
ATOM 761 C CA . GLU A 1 97 ? -3.793 -10.712 -6.423 1.00 96.19 97 GLU A CA 1
ATOM 762 C C . GLU A 1 97 ? -4.784 -9.927 -5.555 1.00 96.19 97 GLU A C 1
ATOM 764 O O . GLU A 1 97 ? -5.595 -10.524 -4.851 1.00 96.19 97 GLU A O 1
ATOM 769 N N . ALA A 1 98 ? -4.794 -8.592 -5.653 1.00 96.56 98 ALA A N 1
ATOM 770 C CA . ALA A 1 98 ? -5.685 -7.746 -4.860 1.00 96.56 98 ALA A CA 1
ATOM 771 C C . ALA A 1 98 ? -7.174 -8.100 -5.056 1.00 96.56 98 ALA A C 1
ATOM 773 O O . ALA A 1 98 ? -7.922 -8.194 -4.079 1.00 96.56 98 ALA A O 1
ATOM 774 N N . ALA A 1 99 ? -7.600 -8.354 -6.297 1.00 95.62 99 ALA A N 1
ATOM 775 C CA . ALA A 1 99 ? -8.953 -8.808 -6.611 1.00 95.62 99 ALA A CA 1
ATOM 776 C C . ALA A 1 99 ? -9.249 -10.199 -6.020 1.00 95.62 99 ALA A C 1
ATOM 778 O O . ALA A 1 99 ? -10.324 -10.418 -5.451 1.00 95.62 99 ALA A O 1
ATOM 779 N N . GLY A 1 100 ? -8.278 -11.116 -6.075 1.00 95.69 100 GLY A N 1
ATOM 780 C CA . GLY A 1 100 ? -8.361 -12.430 -5.438 1.00 95.69 100 GLY A CA 1
ATOM 781 C C . GLY A 1 100 ? -8.669 -12.337 -3.941 1.00 95.69 100 GLY A C 1
ATOM 782 O O . GLY A 1 100 ? -9.557 -13.036 -3.449 1.00 95.69 100 GLY A O 1
ATOM 783 N N . LEU A 1 101 ? -8.040 -11.401 -3.226 1.00 93.88 101 LEU A N 1
ATOM 784 C CA . LEU A 1 101 ? -8.263 -11.185 -1.786 1.00 93.88 101 LEU A CA 1
ATOM 785 C C . LEU A 1 101 ? -9.651 -10.639 -1.446 1.00 93.88 101 LEU A C 1
ATOM 787 O O . LEU A 1 101 ? -10.185 -10.909 -0.366 1.00 93.88 101 LEU A O 1
ATOM 791 N N . LEU A 1 102 ? -10.269 -9.901 -2.367 1.00 90.19 102 LEU A N 1
ATOM 792 C CA . LEU A 1 102 ? -11.645 -9.434 -2.202 1.00 90.19 102 LEU A CA 1
ATOM 793 C C . LEU A 1 102 ? -12.658 -10.570 -2.382 1.00 90.19 102 LEU A C 1
ATOM 795 O O . LEU A 1 102 ? -13.670 -10.599 -1.678 1.00 90.19 102 LEU A O 1
ATOM 799 N N . SER A 1 103 ? -12.364 -11.523 -3.271 1.00 75.50 103 SER A N 1
ATOM 800 C CA . SER A 1 103 ? -13.243 -12.658 -3.582 1.00 75.50 103 SER A CA 1
ATOM 801 C C . SER A 1 103 ? -13.365 -13.684 -2.446 1.00 75.50 103 SER A C 1
ATOM 803 O O . SER A 1 103 ? -14.344 -14.433 -2.384 1.00 75.50 103 SER A O 1
ATOM 805 N N . VAL A 1 104 ? -12.428 -13.684 -1.488 1.00 61.34 104 VAL A N 1
ATOM 806 C CA . VAL A 1 104 ? -12.531 -14.509 -0.281 1.00 61.34 104 VAL A CA 1
ATOM 807 C C . VAL A 1 104 ? -13.594 -13.903 0.637 1.00 61.34 104 VAL A C 1
ATOM 809 O O . VAL A 1 104 ? -13.428 -12.830 1.221 1.00 61.34 104 VAL A O 1
ATOM 812 N N . ARG A 1 105 ? -14.730 -14.595 0.738 1.00 49.19 105 ARG A N 1
ATOM 813 C CA . ARG A 1 105 ? -15.910 -14.223 1.526 1.00 49.19 105 ARG A CA 1
ATOM 814 C C . ARG A 1 105 ? -15.555 -14.100 3.013 1.00 49.19 105 ARG A C 1
ATOM 816 O O . ARG A 1 105 ? -15.647 -15.066 3.761 1.00 49.19 105 ARG A O 1
ATOM 823 N N . GLN A 1 106 ? -15.176 -12.908 3.464 1.00 49.03 106 GLN A N 1
ATOM 824 C CA . GLN A 1 106 ? -15.299 -12.563 4.876 1.00 49.03 106 GLN A CA 1
ATOM 825 C C . GLN A 1 106 ? -16.754 -12.191 5.149 1.00 49.03 106 GLN A C 1
ATOM 827 O O . GLN A 1 106 ? -17.301 -11.290 4.513 1.00 49.03 106 GLN A O 1
ATOM 832 N N . VAL A 1 107 ? -17.379 -12.928 6.066 1.00 45.56 107 VAL A N 1
ATOM 833 C CA . VAL A 1 107 ? -18.698 -12.614 6.617 1.00 45.56 107 VAL A CA 1
ATOM 834 C C . VAL A 1 107 ? -18.595 -11.242 7.280 1.00 45.56 107 VAL A C 1
ATOM 836 O O . VAL A 1 107 ? -17.962 -11.104 8.323 1.00 45.56 107 VAL A O 1
ATOM 839 N N . LEU A 1 108 ? -19.162 -10.217 6.647 1.00 49.78 108 LEU A N 1
ATOM 840 C CA . LEU A 1 108 ? -19.400 -8.938 7.305 1.00 49.78 108 LEU A CA 1
ATOM 841 C C . LEU A 1 108 ? -20.690 -9.080 8.125 1.00 49.78 108 LEU A C 1
ATOM 843 O O . LEU A 1 108 ? -21.651 -9.654 7.604 1.00 49.78 108 LEU A O 1
ATOM 847 N N . PRO A 1 109 ? -20.748 -8.589 9.374 1.00 42.25 109 PRO A N 1
ATOM 848 C CA . PRO A 1 109 ? -22.019 -8.472 10.071 1.00 42.25 109 PRO A CA 1
ATOM 849 C C . PRO A 1 109 ? -22.931 -7.551 9.253 1.00 42.25 109 PRO A C 1
ATOM 851 O O . PRO A 1 109 ? -22.534 -6.453 8.856 1.00 42.25 109 PRO A O 1
ATOM 854 N N . THR A 1 110 ? -24.137 -8.027 8.955 1.00 44.00 110 THR A N 1
ATOM 855 C CA . THR A 1 110 ? -25.198 -7.222 8.352 1.00 44.00 110 THR A CA 1
ATOM 856 C C . THR A 1 110 ? -25.475 -6.040 9.269 1.00 44.00 110 THR A C 1
ATOM 858 O O . THR A 1 110 ? -25.948 -6.223 10.387 1.00 44.00 110 THR A O 1
ATOM 861 N N . ARG A 1 111 ? -25.164 -4.825 8.809 1.00 51.06 111 ARG A N 1
ATOM 862 C CA . ARG A 1 111 ? -25.768 -3.625 9.382 1.00 51.06 111 ARG A CA 1
ATOM 863 C C . ARG A 1 111 ? -27.227 -3.620 8.947 1.00 51.06 111 ARG A C 1
ATOM 865 O O . ARG A 1 111 ? -27.507 -3.397 7.770 1.00 51.06 111 ARG A O 1
ATOM 872 N N . GLU A 1 112 ? -28.125 -3.906 9.882 1.00 42.31 112 GLU A N 1
ATOM 873 C CA . GLU A 1 112 ? -29.508 -3.458 9.774 1.00 42.31 112 GLU A CA 1
ATOM 874 C C . GLU A 1 112 ? -29.465 -1.929 9.682 1.00 42.31 112 GLU A C 1
ATOM 876 O O . GLU A 1 112 ? -28.893 -1.248 10.533 1.00 42.31 112 GLU A O 1
ATOM 881 N N . TYR A 1 113 ? -29.952 -1.398 8.565 1.00 47.19 113 TYR A N 1
ATOM 882 C CA . TYR A 1 113 ? -30.356 -0.005 8.511 1.00 47.19 113 TYR A CA 1
ATOM 883 C C . TYR A 1 113 ? -31.743 0.034 9.137 1.00 47.19 113 TYR A C 1
ATOM 885 O O . TYR A 1 113 ? -32.705 -0.402 8.504 1.00 47.19 113 TYR A O 1
ATOM 893 N N . ASP A 1 114 ? -31.826 0.513 10.375 1.00 43.12 114 ASP A N 1
ATOM 894 C CA . ASP A 1 114 ? -33.106 0.834 10.993 1.00 43.12 114 ASP A CA 1
ATOM 895 C C . ASP A 1 114 ? -33.774 1.925 10.153 1.00 43.12 114 ASP A C 1
ATOM 897 O O . ASP A 1 114 ? -33.281 3.048 10.018 1.00 43.12 114 ASP A O 1
ATOM 901 N N . ALA A 1 115 ? -34.874 1.546 9.511 1.00 45.16 115 ALA A N 1
ATOM 902 C CA . ALA A 1 115 ? -35.767 2.458 8.831 1.00 45.16 115 ALA A CA 1
ATOM 903 C C . ALA A 1 115 ? -36.699 3.090 9.874 1.00 45.16 115 ALA A C 1
ATOM 905 O O . ALA A 1 115 ? -37.743 2.530 10.185 1.00 45.16 115 ALA A O 1
ATOM 906 N N . GLU A 1 116 ? -36.326 4.258 10.389 1.00 48.72 116 GLU A N 1
ATOM 907 C CA . GLU A 1 116 ? -37.202 5.199 11.106 1.00 48.72 116 GLU A CA 1
ATOM 908 C C . GLU A 1 116 ? -36.752 6.615 10.691 1.00 48.72 116 GLU A C 1
ATOM 910 O O . GLU A 1 116 ? -35.556 6.896 10.691 1.00 48.72 116 GLU A O 1
ATOM 915 N N . THR A 1 117 ? -37.586 7.572 10.274 1.00 47.28 117 THR A N 1
ATOM 916 C CA . THR A 1 117 ? -39.044 7.790 10.335 1.00 47.28 117 THR A CA 1
ATOM 917 C C . THR A 1 117 ? -39.483 8.557 9.085 1.00 47.28 117 THR A C 1
ATOM 919 O O . THR A 1 117 ? -38.687 9.409 8.625 1.00 47.28 117 THR A O 1
#

Secondary structure (DSSP, 8-state):
-HHHHHHHHHHHHHHHH-TT--EEEEEHHHHHHHHHHHHHHTT----SSPPPP-TT-EEEEEETTEEEEEEEE----HHHHHTTSS-HHHHHHHHHHHHHHHHS-------------

Sequence (117 aa):
AEERESCANWLAREIDLLPALRVVVALGGFGWDAFLKVLEGKGWEVPRPKPKFGHLARVDLAGEGRRLSLVGSYHPSQQNTFTGRLTEEMFDAVWSEAAGLLSVRQVLPTREYDAET

pLDDT: mean 89.02, std 16.19, range [42.25, 98.69]

Foldseek 3Di:
DVVLVVCLVVVLVVVVVCPVAAEEEQADPVSVVSNLVSCVVQVKDQDPVGQGADQQDWDWIDDPNDIHIYGYHHHPDPVCDVVVVDDPVSVVVRVVVRVVRVPPDDDDPDPDPPDDD

Radius of gyration: 16.31 Å; chains: 1; bounding box: 53×32×36 Å